Protein AF-A0A510HE72-F1 (afdb_monomer_lite)

Organism: NCBI:txid49319

Foldseek 3Di:
DQPPFPLVVQLVVLVVVLVVVVVVLVVCCVVPVVVRPPPDPVSVVVSVVVSVVSSVVSSVVSRVVVVVVVVVVVVVVVVVVVVVPPPDPPPPVPPPDPVPPPVVVVVVVD

Sequence (110 aa):
MFKDLDWRSAARRSAVVVAIYLGVFYLLSVAFPESFRLRSSQDVTALLINAVFFFLIFTLIYALLDRRRARMMAEARKKREEGSARPEPGPLKGKPNPNTSRRKAARRRR

Radius of gyration: 30.43 Å; chains: 1; bounding box: 39×65×74 Å

Structure (mmCIF, N/CA/C/O backbone):
data_AF-A0A510HE72-F1
#
_entry.id   AF-A0A510HE72-F1
#
loop_
_atom_site.group_PDB
_atom_site.id
_atom_site.type_symbol
_atom_site.label_atom_id
_atom_site.label_alt_id
_atom_site.label_comp_id
_atom_site.label_asym_id
_atom_site.label_entity_id
_atom_site.label_seq_id
_atom_site.pdbx_PDB_ins_code
_atom_site.Cartn_x
_atom_site.Cartn_y
_atom_site.Cartn_z
_atom_site.occupancy
_atom_site.B_iso_or_equiv
_atom_site.auth_seq_id
_atom_site.auth_comp_id
_atom_site.auth_asym_id
_atom_site.auth_atom_id
_atom_site.pdbx_PDB_model_num
ATOM 1 N N . MET A 1 1 ? 21.373 9.217 -8.741 1.00 57.38 1 MET A N 1
ATOM 2 C CA . MET A 1 1 ? 20.964 7.790 -8.740 1.00 57.38 1 MET A CA 1
ATOM 3 C C . MET A 1 1 ? 19.440 7.560 -8.767 1.00 57.38 1 MET A C 1
ATOM 5 O O . MET A 1 1 ? 19.047 6.442 -9.088 1.00 57.38 1 MET A O 1
ATOM 9 N N . PHE A 1 2 ? 18.597 8.579 -8.508 1.00 57.88 2 PHE A N 1
ATOM 10 C CA . PHE A 1 2 ? 17.125 8.471 -8.372 1.00 57.88 2 PHE A CA 1
ATOM 11 C C . PHE A 1 2 ? 16.298 9.147 -9.489 1.00 57.88 2 PHE A C 1
ATOM 13 O O . PHE A 1 2 ? 15.085 9.259 -9.355 1.00 57.88 2 PHE A O 1
ATOM 20 N N . LYS A 1 3 ? 16.936 9.618 -10.571 1.00 57.12 3 LYS A N 1
ATOM 21 C CA . LYS A 1 3 ? 16.277 10.425 -11.619 1.00 57.12 3 LYS A CA 1
ATOM 22 C C . LYS A 1 3 ? 15.263 9.652 -12.484 1.00 57.12 3 LYS A C 1
ATOM 24 O O . LYS A 1 3 ? 14.392 10.292 -13.051 1.00 57.12 3 LYS A O 1
ATOM 29 N N . ASP A 1 4 ? 15.314 8.316 -12.497 1.00 65.19 4 ASP A N 1
ATOM 30 C CA . ASP A 1 4 ? 14.426 7.465 -13.318 1.00 65.19 4 ASP A CA 1
ATOM 31 C C . ASP A 1 4 ? 13.422 6.650 -12.479 1.00 65.19 4 ASP A C 1
ATOM 33 O O . ASP A 1 4 ? 12.943 5.606 -12.919 1.00 65.19 4 ASP A O 1
ATOM 37 N N . LEU A 1 5 ? 13.183 7.036 -11.220 1.00 69.25 5 LEU A N 1
ATOM 38 C CA . LEU A 1 5 ? 12.254 6.308 -10.355 1.00 69.25 5 LEU A CA 1
ATOM 39 C C . LEU A 1 5 ? 10.829 6.837 -10.543 1.00 69.25 5 LEU A C 1
ATOM 41 O O . LEU A 1 5 ? 10.556 8.007 -10.287 1.00 69.25 5 LEU A O 1
ATOM 45 N N . ASP A 1 6 ? 9.914 5.952 -10.936 1.00 80.44 6 ASP A N 1
ATOM 46 C CA . ASP A 1 6 ? 8.489 6.251 -11.099 1.00 80.44 6 ASP A CA 1
ATOM 47 C C . ASP A 1 6 ? 7.774 6.336 -9.736 1.00 80.44 6 ASP A C 1
ATOM 49 O O . ASP A 1 6 ? 6.927 5.515 -9.368 1.00 80.44 6 ASP A O 1
ATOM 53 N N . TRP A 1 7 ? 8.121 7.364 -8.957 1.00 81.31 7 TRP A N 1
ATOM 54 C CA . TRP A 1 7 ? 7.585 7.605 -7.614 1.00 81.31 7 TRP A CA 1
ATOM 55 C C . TRP A 1 7 ? 6.057 7.664 -7.592 1.00 81.31 7 TRP A C 1
ATOM 57 O O . TRP A 1 7 ? 5.433 7.180 -6.652 1.00 81.31 7 TRP A O 1
ATOM 67 N N . ARG A 1 8 ? 5.436 8.200 -8.651 1.00 85.50 8 ARG A N 1
ATOM 68 C CA . ARG A 1 8 ? 3.975 8.316 -8.763 1.00 85.50 8 ARG A CA 1
ATOM 69 C C . ARG A 1 8 ? 3.284 6.954 -8.871 1.00 85.50 8 ARG A C 1
ATOM 71 O O . ARG A 1 8 ? 2.257 6.739 -8.230 1.00 85.50 8 ARG A O 1
ATOM 78 N N . SER A 1 9 ? 3.834 6.040 -9.674 1.00 85.50 9 SER A N 1
ATOM 79 C CA . SER A 1 9 ? 3.321 4.667 -9.807 1.00 85.50 9 SER A CA 1
ATOM 80 C C . SER A 1 9 ? 3.518 3.898 -8.502 1.00 85.50 9 SER A C 1
ATOM 82 O O . SER A 1 9 ? 2.579 3.280 -7.995 1.00 85.50 9 SER A O 1
ATOM 84 N N . ALA A 1 10 ? 4.714 4.005 -7.918 1.00 89.44 10 ALA A N 1
ATOM 85 C CA . ALA A 1 10 ? 5.050 3.354 -6.661 1.00 89.44 10 ALA A CA 1
ATOM 86 C C . ALA A 1 10 ? 4.140 3.813 -5.510 1.00 89.44 10 ALA A C 1
ATOM 88 O O . ALA A 1 10 ? 3.570 2.965 -4.830 1.00 89.44 10 ALA A O 1
ATOM 89 N N . ALA A 1 11 ? 3.930 5.127 -5.359 1.00 89.12 11 ALA A N 1
ATOM 90 C CA . ALA A 1 11 ? 3.047 5.711 -4.349 1.00 89.12 11 ALA A CA 1
ATOM 91 C C . ALA A 1 11 ? 1.582 5.279 -4.523 1.00 89.12 11 ALA A C 1
ATOM 93 O O . ALA A 1 11 ? 0.877 5.027 -3.551 1.00 89.12 11 ALA A O 1
ATOM 94 N N . ARG A 1 12 ? 1.103 5.150 -5.767 1.00 91.81 12 ARG A N 1
ATOM 95 C CA . ARG A 1 12 ? -0.258 4.659 -6.027 1.00 91.81 12 ARG A CA 1
ATOM 96 C C . ARG A 1 12 ? -0.413 3.199 -5.603 1.00 91.81 12 ARG A C 1
ATOM 98 O O . ARG A 1 12 ? -1.404 2.848 -4.974 1.00 91.81 12 ARG A O 1
ATOM 105 N N . ARG A 1 13 ? 0.554 2.345 -5.948 1.00 90.56 13 ARG A N 1
ATOM 106 C CA . ARG A 1 13 ? 0.519 0.918 -5.590 1.00 90.56 13 ARG A CA 1
ATOM 107 C C . ARG A 1 13 ? 0.659 0.713 -4.084 1.00 90.56 13 ARG A C 1
ATOM 109 O O . ARG A 1 13 ? -0.073 -0.095 -3.523 1.00 90.56 13 ARG A O 1
ATOM 116 N N . SER A 1 14 ? 1.548 1.454 -3.426 1.00 91.69 14 SER A N 1
ATOM 117 C CA . SER A 1 14 ? 1.690 1.400 -1.969 1.00 91.69 14 SER A CA 1
ATOM 118 C C . SER A 1 14 ? 0.433 1.900 -1.259 1.00 91.69 14 SER A C 1
ATOM 120 O O . SER A 1 14 ? 0.006 1.258 -0.306 1.00 91.69 14 SER A O 1
ATOM 122 N N . ALA A 1 15 ? -0.223 2.957 -1.754 1.00 93.12 15 ALA A N 1
ATOM 123 C CA . ALA A 1 15 ? -1.495 3.426 -1.204 1.00 93.12 15 ALA A CA 1
ATOM 124 C C . ALA A 1 15 ? -2.578 2.335 -1.232 1.00 93.12 15 ALA A C 1
ATOM 126 O O . ALA A 1 15 ? -3.280 2.154 -0.243 1.00 93.12 15 ALA A O 1
ATOM 127 N N . VAL A 1 16 ? -2.678 1.563 -2.322 1.00 94.94 16 VAL A N 1
ATOM 128 C CA . VAL A 1 16 ? -3.617 0.428 -2.407 1.00 94.94 16 VAL A CA 1
ATOM 129 C C . VAL A 1 16 ? -3.289 -0.639 -1.362 1.00 94.94 16 VAL A C 1
ATOM 131 O O . VAL A 1 16 ? -4.185 -1.110 -0.672 1.00 94.94 16 VAL A O 1
ATOM 134 N N . VAL A 1 17 ? -2.012 -0.994 -1.197 1.00 94.12 17 VAL A N 1
ATOM 135 C CA . VAL A 1 17 ? -1.586 -1.978 -0.185 1.00 94.12 17 VAL A CA 1
ATOM 136 C C . VAL A 1 17 ? -1.913 -1.495 1.228 1.00 94.12 17 VAL A C 1
ATOM 138 O O . VAL A 1 17 ? -2.428 -2.265 2.032 1.00 94.12 17 VAL A O 1
ATOM 141 N N . VAL A 1 18 ? -1.664 -0.220 1.525 1.00 94.94 18 VAL A N 1
ATOM 142 C CA . VAL A 1 18 ? -1.968 0.376 2.833 1.00 94.94 18 VAL A CA 1
ATOM 143 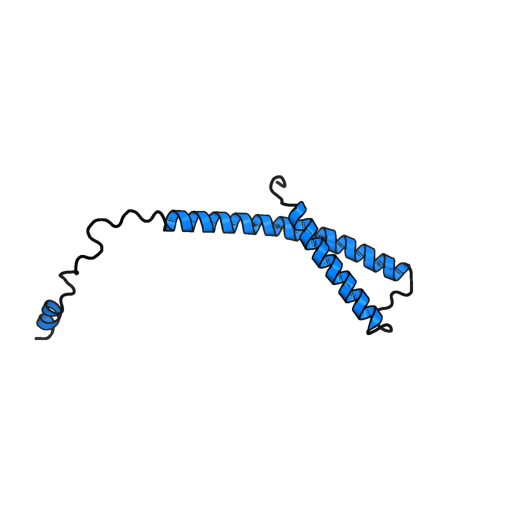C C . VAL A 1 18 ? -3.476 0.439 3.074 1.00 94.94 18 VAL A C 1
ATOM 145 O O . VAL A 1 18 ? -3.926 0.127 4.172 1.00 94.94 18 VAL A O 1
ATOM 148 N N . ALA A 1 19 ? -4.272 0.765 2.053 1.00 95.56 19 ALA A N 1
ATOM 149 C CA . ALA A 1 19 ? -5.728 0.731 2.147 1.00 95.56 19 ALA A CA 1
ATOM 150 C C . ALA A 1 19 ? -6.244 -0.689 2.433 1.00 95.56 19 ALA A C 1
ATOM 152 O O . ALA A 1 19 ? -7.103 -0.863 3.294 1.00 95.56 19 ALA A O 1
ATOM 153 N N . ILE A 1 20 ? -5.681 -1.708 1.773 1.00 96.06 20 ILE A N 1
ATOM 154 C CA . ILE A 1 20 ? -5.995 -3.116 2.056 1.00 96.06 20 ILE A CA 1
ATOM 155 C C . ILE A 1 20 ? -5.593 -3.477 3.489 1.00 96.06 20 ILE A C 1
ATOM 157 O O . ILE A 1 20 ? -6.388 -4.080 4.199 1.00 96.06 20 ILE A O 1
ATOM 161 N N . TYR A 1 21 ? -4.398 -3.086 3.937 1.00 94.25 21 TYR A N 1
ATOM 162 C CA . TYR A 1 21 ? -3.926 -3.325 5.303 1.00 94.25 21 TYR A CA 1
ATOM 163 C C . TYR A 1 21 ? -4.889 -2.748 6.349 1.00 94.25 21 TYR A C 1
ATOM 165 O O . TYR A 1 21 ? -5.320 -3.464 7.251 1.00 94.25 21 TYR A O 1
ATOM 173 N N . LEU A 1 22 ? -5.286 -1.483 6.187 1.00 94.88 22 LEU A N 1
ATOM 174 C CA . 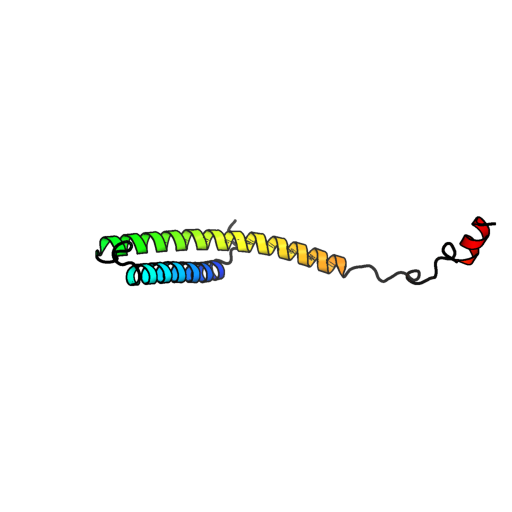LEU A 1 22 ? -6.252 -0.834 7.071 1.00 94.88 22 LEU A CA 1
ATOM 175 C C . LEU A 1 22 ? -7.628 -1.505 7.001 1.00 94.88 22 LEU A C 1
ATOM 177 O O . LEU A 1 22 ? -8.250 -1.719 8.036 1.00 94.88 22 LEU A O 1
ATOM 181 N N . GLY A 1 23 ? -8.088 -1.874 5.803 1.00 94.44 23 GLY A N 1
ATOM 182 C CA . GLY A 1 23 ? -9.369 -2.552 5.604 1.00 94.44 23 GLY A CA 1
ATOM 183 C C . GLY A 1 23 ? -9.421 -3.931 6.262 1.00 94.44 23 GLY A C 1
ATOM 184 O O . GLY A 1 23 ? -10.394 -4.250 6.939 1.00 94.44 23 GLY A O 1
ATOM 185 N N . VAL A 1 24 ? -8.359 -4.729 6.125 1.00 94.25 24 VAL A N 1
ATOM 186 C CA . VAL A 1 24 ? -8.235 -6.031 6.797 1.00 94.25 24 VAL A CA 1
ATOM 187 C C . VAL A 1 24 ? -8.192 -5.845 8.309 1.00 94.25 24 VAL A C 1
ATOM 189 O O . VAL A 1 24 ? -8.895 -6.554 9.021 1.00 94.25 24 VAL A O 1
ATOM 192 N N . PHE A 1 25 ? -7.421 -4.876 8.810 1.00 91.88 25 PHE A N 1
ATOM 193 C CA . PHE A 1 25 ? -7.350 -4.617 10.246 1.00 91.88 25 PHE A CA 1
ATOM 194 C C . PHE A 1 25 ? -8.703 -4.171 10.813 1.00 91.88 25 PHE A C 1
ATOM 196 O O . PHE A 1 25 ? -9.128 -4.656 11.858 1.00 91.88 25 PHE A O 1
ATOM 203 N N . TYR A 1 26 ? -9.414 -3.296 10.099 1.00 91.06 26 TYR A N 1
ATOM 204 C CA . TYR A 1 26 ? -10.770 -2.896 10.456 1.00 91.06 26 TYR A CA 1
ATOM 205 C C . TYR A 1 26 ? -11.723 -4.097 10.476 1.00 91.06 26 TYR A C 1
ATOM 207 O O . TYR A 1 26 ? -12.439 -4.293 11.454 1.00 91.06 26 TYR A O 1
ATOM 215 N N . LEU A 1 27 ? -11.684 -4.950 9.447 1.00 93.94 27 LEU A N 1
ATOM 216 C CA . LEU A 1 27 ? -12.507 -6.157 9.385 1.00 93.94 27 LEU A CA 1
ATOM 217 C C . LEU A 1 27 ? -12.213 -7.112 10.552 1.00 93.94 27 LEU A C 1
ATOM 219 O O . LEU A 1 27 ? -13.142 -7.640 11.156 1.00 93.94 27 LEU A O 1
ATOM 223 N N . LEU A 1 28 ? -10.939 -7.299 10.904 1.00 91.75 28 LEU A N 1
ATOM 224 C CA . LEU A 1 28 ? -10.533 -8.094 12.064 1.00 91.75 28 LEU A CA 1
ATOM 225 C C . LEU A 1 28 ? -10.999 -7.470 13.379 1.00 91.75 28 LEU A C 1
ATOM 227 O O . LEU A 1 28 ? -11.411 -8.198 14.274 1.00 91.75 28 LEU A O 1
ATOM 231 N N . SER A 1 29 ? -10.982 -6.142 13.486 1.00 89.06 29 SER A N 1
ATOM 232 C CA . SER A 1 29 ? -11.502 -5.436 14.657 1.00 89.06 29 SER A CA 1
ATOM 233 C C . SER A 1 29 ? -13.010 -5.627 14.828 1.00 89.06 29 SER A C 1
ATOM 235 O O . SER A 1 29 ? -13.485 -5.786 15.950 1.00 89.06 29 SER A O 1
ATOM 237 N N . VAL A 1 30 ? -13.758 -5.686 13.722 1.00 90.44 30 VAL A N 1
ATOM 238 C CA . VAL A 1 30 ? -15.201 -5.968 13.731 1.00 90.44 30 VAL A CA 1
ATOM 239 C C . VAL A 1 30 ? -15.490 -7.443 14.032 1.00 90.44 30 VAL A C 1
ATOM 241 O O . VAL A 1 30 ? -16.380 -7.739 14.823 1.00 90.44 30 VAL A O 1
ATOM 244 N N . ALA A 1 31 ? -14.750 -8.372 13.420 1.00 92.31 31 ALA A N 1
ATOM 245 C CA . ALA A 1 31 ? -14.985 -9.811 13.561 1.00 92.31 31 ALA A CA 1
ATOM 246 C C . ALA A 1 31 ? -14.478 -10.385 14.896 1.00 92.31 31 ALA A C 1
ATOM 248 O O . ALA A 1 31 ? -15.101 -11.281 15.462 1.00 92.31 31 ALA A O 1
ATOM 249 N N . PHE A 1 32 ? -13.358 -9.869 15.405 1.00 90.69 32 PHE A N 1
ATOM 250 C CA . PHE A 1 32 ? -12.679 -10.348 16.612 1.00 90.69 32 PHE A CA 1
ATOM 251 C C . PHE A 1 32 ? -12.326 -9.178 17.542 1.00 90.69 32 PHE A C 1
ATOM 253 O O . PHE A 1 32 ? -11.145 -8.888 17.775 1.00 90.69 32 PHE A O 1
ATOM 260 N N . PRO A 1 33 ? -13.338 -8.507 18.118 1.00 83.81 33 PRO A N 1
ATOM 261 C CA . PRO A 1 33 ? -13.139 -7.298 18.913 1.00 83.81 33 PRO A CA 1
ATOM 262 C C . PRO A 1 33 ? -12.338 -7.539 20.197 1.00 83.81 33 PRO A C 1
ATOM 264 O O . PRO A 1 33 ? -11.746 -6.606 20.727 1.00 83.81 33 PRO A O 1
ATOM 267 N N . GLU A 1 34 ? -12.285 -8.772 20.705 1.00 82.81 34 GLU A N 1
ATOM 268 C CA . GLU A 1 34 ? -11.489 -9.115 21.889 1.00 82.81 34 GLU A CA 1
ATOM 269 C C . GLU A 1 34 ? -9.980 -9.102 21.607 1.00 82.81 34 GLU A C 1
ATOM 271 O O . GLU A 1 34 ? -9.200 -8.694 22.465 1.00 82.81 34 GLU A O 1
ATOM 276 N N . SER A 1 35 ? -9.575 -9.492 20.395 1.00 81.56 35 SER A N 1
ATOM 277 C CA . SER A 1 35 ? -8.167 -9.584 19.986 1.00 81.56 35 SER A CA 1
ATOM 278 C C . SER A 1 35 ? -7.670 -8.327 19.268 1.00 81.56 35 SER A C 1
ATOM 280 O O . SER A 1 35 ? -6.506 -7.965 19.411 1.00 81.56 35 SER A O 1
ATOM 282 N N . PHE A 1 36 ? -8.538 -7.642 18.517 1.00 78.12 36 PHE A N 1
ATOM 283 C CA . PHE A 1 36 ? -8.192 -6.466 17.714 1.00 78.12 36 PHE A CA 1
ATOM 284 C C . PHE A 1 36 ? -9.021 -5.261 18.156 1.00 78.12 36 PHE A C 1
ATOM 286 O O . PHE A 1 36 ? -10.018 -4.882 17.539 1.00 78.12 36 PHE A O 1
ATOM 293 N N . ARG A 1 37 ? -8.614 -4.652 19.271 1.00 77.62 37 ARG A N 1
ATOM 294 C CA . ARG A 1 37 ? -9.307 -3.501 19.857 1.00 77.62 37 ARG A CA 1
ATOM 295 C C . ARG A 1 37 ? -8.817 -2.200 19.220 1.00 77.62 37 ARG A C 1
ATOM 297 O O . ARG A 1 37 ? -7.646 -1.864 19.310 1.00 77.62 37 ARG A O 1
ATOM 304 N N . LEU A 1 38 ? -9.742 -1.445 18.629 1.00 79.50 38 LEU A N 1
ATOM 305 C CA . LEU A 1 38 ? -9.562 -0.045 18.214 1.00 79.50 38 LEU A CA 1
ATOM 306 C C . LEU A 1 38 ? -10.292 0.900 19.185 1.00 79.50 38 LEU A C 1
ATOM 308 O O . LEU A 1 38 ? -10.945 1.853 18.771 1.00 79.50 38 LEU A O 1
ATOM 312 N N . ARG A 1 39 ? -10.271 0.586 20.488 1.00 76.94 39 ARG A N 1
ATOM 313 C CA . ARG A 1 39 ? -11.047 1.331 21.497 1.00 76.94 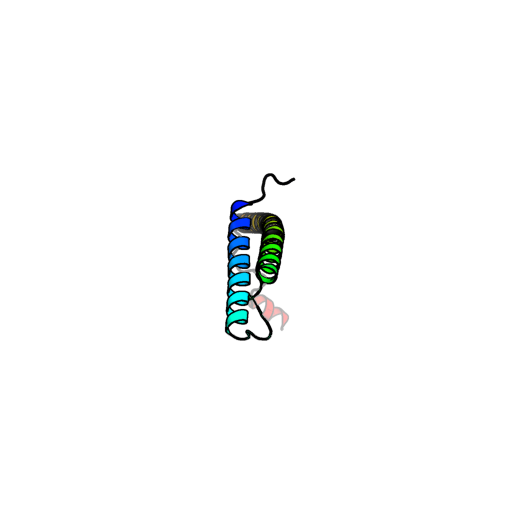39 ARG A CA 1
ATOM 314 C C . ARG A 1 39 ? -10.329 2.582 21.989 1.00 76.94 39 ARG A C 1
ATOM 316 O O . ARG A 1 39 ? -11.001 3.541 22.354 1.00 76.94 39 ARG A O 1
ATOM 323 N N . SER A 1 40 ? -8.997 2.571 22.027 1.00 85.88 40 SER A N 1
ATOM 324 C CA . SER A 1 40 ? -8.210 3.715 22.481 1.00 85.88 40 SER A CA 1
ATOM 325 C C . SER A 1 40 ? -7.695 4.539 21.306 1.00 85.88 40 SER A C 1
ATOM 327 O O . SER A 1 40 ? -7.254 3.997 20.290 1.00 85.88 40 SER A O 1
ATOM 329 N N . SER A 1 41 ? -7.646 5.861 21.484 1.00 86.19 41 SER A N 1
ATOM 330 C CA . SER A 1 41 ? -6.943 6.768 20.570 1.00 86.19 41 SER A CA 1
ATOM 331 C C . SER A 1 41 ? -5.480 6.360 20.376 1.00 86.19 41 SER A C 1
ATOM 333 O O . SER A 1 41 ? -4.917 6.585 19.306 1.00 86.19 41 SER A O 1
ATOM 335 N N . GLN A 1 42 ? -4.864 5.719 21.375 1.00 90.12 42 GLN A N 1
ATOM 336 C CA . GLN A 1 42 ? -3.495 5.217 21.286 1.00 90.12 42 GLN A CA 1
ATOM 337 C C . GLN A 1 42 ? -3.366 4.042 20.305 1.00 90.12 42 GLN A C 1
ATOM 339 O O . GLN A 1 42 ? -2.419 4.022 19.521 1.00 90.12 42 GLN A O 1
ATOM 344 N N . ASP A 1 43 ? -4.335 3.122 20.282 1.00 88.06 43 ASP A N 1
ATOM 345 C CA . ASP A 1 43 ? -4.343 1.968 19.370 1.00 88.06 43 ASP A CA 1
ATOM 346 C C . ASP A 1 43 ? -4.493 2.432 17.918 1.00 88.06 43 ASP A C 1
ATOM 348 O O . ASP A 1 43 ? -3.754 2.008 17.026 1.00 88.06 43 ASP A O 1
ATOM 352 N N . VAL A 1 44 ? -5.408 3.381 17.690 1.00 88.81 44 VAL A N 1
ATOM 353 C CA . VAL A 1 44 ? -5.610 4.013 16.380 1.00 88.81 44 VAL A CA 1
ATOM 354 C C . VAL A 1 44 ? -4.344 4.750 15.944 1.00 88.81 44 VAL A C 1
ATOM 356 O O . VAL A 1 44 ? -3.907 4.617 14.802 1.00 88.81 44 VAL A O 1
ATOM 359 N N . THR A 1 45 ? -3.713 5.492 16.857 1.00 91.38 45 THR A N 1
ATOM 360 C CA . THR A 1 45 ? -2.473 6.223 16.564 1.00 91.38 45 THR A CA 1
ATOM 361 C C . THR A 1 45 ? -1.339 5.264 16.205 1.00 91.38 45 THR A C 1
ATOM 363 O O . THR A 1 45 ? -0.657 5.473 15.203 1.00 91.38 45 THR A O 1
ATOM 366 N N . ALA A 1 46 ? -1.167 4.176 16.957 1.00 91.19 46 ALA A N 1
ATOM 367 C CA . ALA A 1 46 ? -0.174 3.148 16.660 1.00 91.19 46 ALA A CA 1
ATOM 368 C C . ALA A 1 46 ? -0.431 2.481 15.297 1.00 91.19 46 ALA A C 1
ATOM 370 O O . ALA A 1 46 ? 0.511 2.269 14.528 1.00 91.19 46 ALA A O 1
ATOM 371 N N . LEU A 1 47 ? -1.692 2.197 14.952 1.00 92.88 47 LEU A N 1
ATOM 372 C CA . LEU A 1 47 ? -2.063 1.669 13.638 1.00 92.88 47 LEU A CA 1
ATOM 373 C C . LEU A 1 47 ? -1.699 2.644 12.511 1.00 92.88 47 LEU A C 1
ATOM 375 O O . LEU A 1 47 ? -1.117 2.226 11.510 1.00 92.88 47 LEU A O 1
ATOM 379 N N . LEU A 1 48 ? -2.006 3.933 12.672 1.00 93.25 48 LEU A N 1
ATOM 380 C CA . LEU A 1 48 ? -1.699 4.965 11.679 1.00 93.25 48 LEU A CA 1
ATOM 381 C C . LEU A 1 48 ? -0.193 5.167 11.505 1.00 93.25 48 LEU A C 1
ATOM 383 O O . LEU A 1 48 ? 0.280 5.257 10.374 1.00 93.25 48 LEU A O 1
ATOM 387 N N . ILE A 1 49 ? 0.573 5.170 12.599 1.00 94.62 49 ILE A N 1
ATOM 388 C CA . ILE A 1 49 ? 2.040 5.225 12.550 1.00 94.62 49 ILE A CA 1
ATOM 389 C C . ILE A 1 49 ? 2.576 4.040 11.738 1.00 94.62 49 ILE A C 1
ATOM 391 O O . ILE A 1 49 ? 3.357 4.229 10.804 1.00 94.62 49 ILE A O 1
ATOM 395 N N . ASN A 1 50 ? 2.104 2.825 12.029 1.00 94.31 50 ASN A N 1
ATOM 396 C CA . ASN A 1 50 ? 2.475 1.638 11.258 1.00 94.31 50 ASN A CA 1
ATOM 397 C C . ASN A 1 50 ? 2.075 1.756 9.782 1.00 94.31 50 ASN A C 1
ATOM 399 O O . ASN A 1 50 ? 2.868 1.422 8.904 1.00 94.31 50 ASN A O 1
ATOM 403 N N . ALA A 1 51 ? 0.883 2.274 9.485 1.00 93.81 51 ALA A N 1
ATOM 404 C CA . ALA A 1 51 ? 0.423 2.482 8.116 1.00 93.81 51 ALA A CA 1
ATOM 405 C C . ALA A 1 51 ? 1.327 3.457 7.343 1.00 93.81 51 ALA A C 1
ATOM 407 O O . ALA A 1 51 ? 1.643 3.202 6.180 1.00 93.81 51 ALA A O 1
ATOM 408 N N . VAL A 1 52 ? 1.803 4.529 7.987 1.00 95.81 52 VAL A N 1
ATOM 409 C CA . VAL A 1 52 ? 2.767 5.470 7.394 1.00 95.81 52 VAL A CA 1
ATOM 410 C C . VAL A 1 52 ? 4.108 4.784 7.134 1.00 95.81 52 VAL A C 1
ATOM 412 O O . VAL A 1 52 ? 4.655 4.915 6.038 1.00 95.81 52 VAL A O 1
ATOM 415 N N . PHE A 1 53 ? 4.626 4.003 8.085 1.00 95.50 53 PHE A N 1
ATOM 416 C CA . PHE A 1 53 ? 5.860 3.241 7.872 1.00 95.50 53 PHE A CA 1
ATOM 417 C C . PHE A 1 53 ? 5.732 2.254 6.712 1.00 95.50 53 PHE A C 1
ATOM 419 O O . PHE A 1 53 ? 6.583 2.243 5.820 1.00 95.50 53 PHE A O 1
ATOM 426 N N . PHE A 1 54 ? 4.646 1.479 6.668 1.00 93.12 54 PHE A N 1
ATOM 427 C CA . PHE A 1 54 ? 4.371 0.584 5.549 1.00 93.12 54 PHE A CA 1
ATOM 428 C C . PHE A 1 54 ? 4.276 1.349 4.234 1.00 93.12 54 PHE A C 1
ATOM 430 O O . PHE A 1 54 ? 4.893 0.935 3.254 1.00 93.12 54 PHE A O 1
ATOM 437 N N . PHE A 1 55 ? 3.579 2.486 4.202 1.00 94.38 55 PHE A N 1
ATOM 438 C CA . PHE A 1 55 ? 3.489 3.317 3.007 1.00 94.38 55 PHE A CA 1
ATOM 439 C C . PHE A 1 55 ? 4.874 3.714 2.487 1.00 94.38 55 PHE A C 1
ATOM 441 O O . PHE A 1 55 ? 5.162 3.523 1.304 1.00 94.38 55 PHE A O 1
ATOM 448 N N . LEU A 1 56 ? 5.751 4.220 3.357 1.00 93.19 56 LEU A N 1
ATOM 449 C CA . LEU A 1 56 ? 7.099 4.645 2.978 1.00 93.19 56 LEU A CA 1
ATOM 450 C C . LEU A 1 56 ? 7.950 3.467 2.490 1.00 93.19 56 LEU A C 1
ATOM 452 O O . LEU A 1 56 ? 8.553 3.546 1.416 1.00 93.19 56 LEU A O 1
ATOM 456 N N . ILE A 1 57 ? 7.944 2.357 3.232 1.00 93.38 57 ILE A N 1
ATOM 457 C CA . ILE A 1 57 ? 8.701 1.146 2.895 1.00 93.38 57 ILE A CA 1
ATOM 458 C C . ILE A 1 57 ? 8.231 0.577 1.554 1.00 93.38 57 ILE A C 1
ATOM 460 O O . ILE A 1 57 ? 9.043 0.370 0.651 1.00 93.38 57 ILE A O 1
ATOM 464 N N . PHE A 1 58 ? 6.925 0.370 1.374 1.00 91.38 58 PHE A N 1
ATOM 465 C CA . PHE A 1 58 ? 6.385 -0.169 0.127 1.00 91.38 58 PHE A CA 1
ATOM 466 C C . PHE A 1 58 ? 6.603 0.774 -1.049 1.00 91.38 58 PHE A C 1
ATOM 468 O O . PHE A 1 58 ? 6.915 0.301 -2.139 1.00 91.38 58 PHE A O 1
ATOM 475 N N . THR A 1 59 ? 6.491 2.090 -0.855 1.00 92.25 59 THR A N 1
ATOM 476 C CA . THR A 1 59 ? 6.781 3.061 -1.918 1.00 92.25 59 THR A CA 1
ATOM 477 C C . THR A 1 59 ? 8.232 2.936 -2.375 1.00 92.25 59 THR A C 1
ATOM 479 O O . THR A 1 59 ? 8.489 2.833 -3.574 1.00 92.25 59 THR A O 1
ATOM 482 N N . LEU A 1 60 ? 9.182 2.862 -1.438 1.00 90.94 60 LEU A N 1
ATOM 483 C CA . LEU A 1 60 ? 10.597 2.687 -1.760 1.00 90.94 60 LEU A CA 1
ATOM 484 C C . LEU A 1 60 ? 10.857 1.349 -2.469 1.00 90.94 60 LEU A C 1
ATOM 486 O O . LEU A 1 60 ? 11.529 1.317 -3.502 1.00 90.94 60 LEU A O 1
ATOM 490 N N . ILE A 1 61 ? 10.290 0.253 -1.956 1.00 90.06 61 ILE A N 1
ATOM 491 C CA . ILE A 1 61 ? 10.420 -1.085 -2.547 1.00 90.06 61 ILE A CA 1
ATOM 492 C C . ILE A 1 61 ? 9.859 -1.102 -3.969 1.00 90.06 61 ILE A C 1
ATOM 494 O O . ILE A 1 61 ? 10.551 -1.544 -4.885 1.00 90.06 61 ILE A O 1
ATOM 498 N N . TYR A 1 62 ? 8.641 -0.602 -4.187 1.00 88.19 62 TYR A N 1
ATOM 499 C CA . TYR A 1 62 ? 8.032 -0.579 -5.517 1.00 88.19 62 TYR A CA 1
ATOM 500 C C . TYR A 1 62 ? 8.825 0.278 -6.493 1.00 88.19 62 TYR A C 1
ATOM 502 O O . TYR A 1 62 ? 9.034 -0.144 -7.628 1.00 88.19 62 TYR A O 1
ATOM 510 N N . ALA A 1 63 ? 9.325 1.431 -6.054 1.00 87.38 63 ALA A N 1
ATOM 511 C CA . ALA A 1 63 ? 10.125 2.301 -6.901 1.00 87.38 63 ALA A CA 1
ATOM 512 C C . ALA A 1 63 ? 11.454 1.627 -7.316 1.00 87.38 63 ALA A C 1
ATOM 514 O O . ALA A 1 63 ? 11.870 1.703 -8.475 1.00 87.38 63 ALA A O 1
ATOM 515 N N . LEU A 1 64 ? 12.098 0.885 -6.406 1.00 85.06 64 LEU A N 1
ATOM 516 C CA . LEU A 1 64 ? 13.300 0.097 -6.710 1.00 85.06 64 LEU A CA 1
ATOM 517 C C . LEU A 1 64 ? 13.008 -1.125 -7.597 1.00 85.06 64 LEU A C 1
ATOM 519 O O . LEU A 1 64 ? 13.785 -1.430 -8.509 1.00 85.06 64 LEU A O 1
ATOM 523 N N . LEU A 1 65 ? 11.899 -1.827 -7.351 1.00 85.38 65 LEU A N 1
ATOM 524 C CA . LEU A 1 65 ? 11.473 -2.987 -8.135 1.00 85.38 65 LEU A CA 1
ATOM 525 C C . LEU A 1 65 ? 11.099 -2.601 -9.564 1.00 85.38 65 LEU A C 1
ATOM 527 O O . LEU A 1 65 ? 11.518 -3.291 -10.495 1.00 85.38 65 LEU A O 1
ATOM 531 N N . ASP A 1 66 ? 10.369 -1.500 -9.751 1.00 81.56 66 ASP A N 1
ATOM 532 C CA . ASP A 1 66 ? 10.003 -1.001 -11.078 1.00 81.56 66 ASP A CA 1
ATOM 533 C C . ASP A 1 66 ? 11.260 -0.676 -11.892 1.00 81.56 66 ASP A C 1
ATOM 535 O O . ASP A 1 66 ? 11.350 -1.063 -13.057 1.00 81.56 66 ASP A O 1
ATOM 539 N N . ARG A 1 67 ? 12.308 -0.122 -11.266 1.00 78.19 67 ARG A N 1
ATOM 540 C CA . ARG A 1 67 ? 13.599 0.095 -11.936 1.00 78.19 67 ARG A CA 1
ATOM 541 C C . ARG A 1 67 ? 14.268 -1.206 -12.387 1.00 78.19 67 ARG A C 1
ATOM 543 O O . ARG A 1 67 ? 14.793 -1.272 -13.499 1.00 78.19 67 ARG A O 1
ATOM 550 N N . ARG A 1 68 ? 14.278 -2.245 -11.542 1.00 78.06 68 ARG A N 1
ATOM 551 C CA . ARG A 1 68 ? 14.851 -3.556 -11.909 1.00 78.06 68 ARG A CA 1
ATOM 552 C C . ARG A 1 68 ? 14.052 -4.224 -13.027 1.00 78.06 68 ARG A C 1
ATOM 554 O O . ARG A 1 68 ? 14.643 -4.735 -13.976 1.00 78.06 68 ARG A O 1
ATOM 561 N N . ARG A 1 69 ? 12.720 -4.183 -12.945 1.00 76.56 69 ARG A N 1
ATOM 562 C CA . ARG A 1 69 ? 11.826 -4.731 -13.974 1.00 76.56 69 ARG A CA 1
ATOM 563 C C . ARG A 1 69 ? 11.968 -3.988 -15.298 1.00 76.56 69 ARG A C 1
ATOM 565 O O . ARG A 1 69 ? 12.043 -4.640 -16.333 1.00 76.56 69 ARG A O 1
ATOM 572 N N . ALA A 1 70 ? 12.076 -2.660 -15.276 1.00 80.19 70 ALA A N 1
ATOM 573 C CA . ALA A 1 70 ? 12.284 -1.857 -16.477 1.00 80.19 70 ALA A CA 1
ATOM 574 C C . ALA A 1 70 ? 13.571 -2.254 -17.218 1.00 80.19 70 ALA A C 1
ATOM 576 O O . ALA A 1 70 ? 13.544 -2.422 -18.435 1.00 80.19 70 ALA A O 1
ATOM 577 N N . ARG A 1 71 ? 14.674 -2.499 -16.492 1.00 77.62 71 ARG A N 1
ATOM 578 C CA . ARG A 1 71 ? 15.937 -2.984 -17.082 1.00 77.62 71 ARG A CA 1
ATOM 579 C C . ARG A 1 71 ? 15.792 -4.371 -17.710 1.00 77.62 71 ARG A C 1
ATOM 581 O O . ARG A 1 71 ? 16.144 -4.547 -18.870 1.00 77.62 71 ARG A O 1
ATOM 588 N N . MET A 1 72 ? 15.185 -5.316 -16.991 1.00 77.19 72 MET A N 1
ATOM 589 C CA . MET A 1 72 ? 14.926 -6.671 -17.499 1.00 77.19 72 MET A CA 1
ATOM 590 C C . MET A 1 72 ? 14.040 -6.665 -18.753 1.00 77.19 72 MET A C 1
ATOM 592 O O . MET A 1 72 ? 14.311 -7.380 -19.713 1.00 77.19 72 MET A O 1
ATOM 596 N N . MET A 1 73 ? 12.987 -5.843 -18.773 1.00 76.69 73 MET A N 1
ATOM 597 C CA . MET A 1 73 ? 12.090 -5.737 -19.928 1.00 76.69 73 MET A CA 1
ATOM 598 C C . MET A 1 73 ? 12.761 -5.038 -21.112 1.00 76.69 73 MET A C 1
ATOM 600 O O . MET A 1 73 ? 12.500 -5.416 -22.250 1.00 76.69 73 MET A O 1
ATOM 604 N N . ALA A 1 74 ? 13.639 -4.062 -20.869 1.00 80.44 74 ALA A N 1
ATOM 605 C CA . ALA A 1 74 ? 14.443 -3.446 -21.920 1.00 80.44 74 ALA A CA 1
ATOM 606 C C . ALA A 1 74 ? 15.413 -4.459 -22.552 1.00 80.44 74 ALA A C 1
ATOM 608 O O . ALA A 1 74 ? 15.503 -4.535 -23.773 1.00 80.44 74 ALA A O 1
ATOM 609 N N . GLU A 1 75 ? 16.075 -5.294 -21.749 1.00 80.38 75 GLU A N 1
ATOM 610 C CA . GLU A 1 75 ? 16.928 -6.384 -22.242 1.00 80.38 75 GLU A CA 1
ATOM 611 C C . GLU A 1 75 ? 16.125 -7.460 -22.986 1.00 80.38 75 GLU A C 1
ATOM 613 O O . GLU A 1 75 ? 16.545 -7.934 -24.039 1.00 80.38 75 GLU A O 1
ATOM 618 N N . ALA A 1 76 ? 14.940 -7.822 -22.489 1.00 77.56 76 ALA A N 1
ATOM 619 C CA . ALA A 1 76 ? 14.057 -8.776 -23.155 1.00 77.56 76 ALA A CA 1
ATOM 620 C C . ALA A 1 76 ? 13.501 -8.232 -24.482 1.00 77.56 76 ALA A C 1
ATOM 622 O O . ALA A 1 76 ? 13.367 -8.993 -25.440 1.00 77.56 76 ALA A O 1
ATOM 623 N N . ARG A 1 77 ? 13.194 -6.929 -24.561 1.00 78.44 77 ARG A N 1
ATOM 624 C CA . ARG A 1 77 ? 12.801 -6.258 -25.809 1.00 78.44 77 ARG A CA 1
ATOM 625 C C . ARG A 1 77 ? 13.953 -6.226 -26.803 1.00 78.44 77 ARG A C 1
ATOM 627 O O . ARG A 1 77 ? 13.745 -6.674 -27.921 1.00 78.44 77 ARG A O 1
ATOM 634 N N . LYS A 1 78 ? 15.163 -5.846 -26.377 1.00 78.94 78 LYS A N 1
ATOM 635 C CA . LYS A 1 78 ? 16.364 -5.911 -27.226 1.00 78.94 78 LYS A CA 1
ATOM 636 C C . LYS A 1 78 ? 16.610 -7.319 -27.762 1.00 78.94 78 LYS A C 1
ATOM 638 O O . LYS A 1 78 ? 16.763 -7.483 -28.960 1.00 78.94 78 LYS A O 1
ATOM 643 N N . LYS A 1 79 ? 16.515 -8.356 -26.922 1.00 74.94 79 LYS A N 1
ATOM 644 C CA . LYS A 1 79 ? 16.632 -9.758 -27.370 1.00 74.94 79 LYS A CA 1
ATOM 645 C C . LYS A 1 79 ? 15.517 -10.192 -28.327 1.00 74.94 79 LYS A C 1
ATOM 647 O O . LYS A 1 79 ? 15.749 -11.040 -29.182 1.00 74.94 79 LYS A O 1
ATOM 652 N N . ARG A 1 80 ? 14.297 -9.660 -28.188 1.00 72.75 80 ARG A N 1
ATOM 653 C CA . ARG A 1 80 ? 13.197 -9.918 -29.135 1.00 72.75 80 ARG A CA 1
ATOM 654 C C . ARG A 1 80 ? 13.408 -9.192 -30.459 1.00 72.75 80 ARG A C 1
ATOM 656 O O . ARG A 1 80 ? 13.161 -9.796 -31.493 1.00 72.75 80 ARG A O 1
ATOM 663 N N . GLU A 1 81 ? 13.886 -7.955 -30.425 1.00 66.88 81 GLU A N 1
ATOM 664 C CA . GLU A 1 81 ? 14.230 -7.172 -31.613 1.00 66.88 81 GLU A CA 1
ATOM 665 C C . GLU A 1 81 ? 15.422 -7.799 -32.350 1.00 66.88 81 GLU A C 1
ATOM 667 O O . GLU A 1 81 ? 15.317 -8.060 -33.542 1.00 66.88 81 GLU A O 1
ATOM 672 N N . GLU A 1 82 ? 16.483 -8.199 -31.645 1.00 59.84 82 GLU A N 1
ATOM 673 C CA . GLU A 1 82 ? 17.615 -8.971 -32.187 1.00 59.84 82 GLU A CA 1
ATOM 674 C C . GLU A 1 82 ? 17.189 -10.366 -32.684 1.00 59.84 82 GLU A C 1
ATOM 676 O O . GLU A 1 82 ? 17.682 -10.854 -33.697 1.00 59.84 82 GLU A O 1
ATOM 681 N N . GLY A 1 83 ? 16.220 -11.007 -32.021 1.00 55.75 83 GLY A N 1
ATOM 682 C CA . GLY A 1 83 ? 15.617 -12.268 -32.467 1.00 55.75 83 GLY A CA 1
ATOM 683 C C . GLY A 1 83 ? 14.693 -12.124 -33.684 1.00 55.75 83 GLY A C 1
ATOM 684 O O . GLY A 1 83 ? 14.533 -13.086 -34.441 1.00 55.75 83 GLY A O 1
ATOM 685 N N . SER A 1 84 ? 14.101 -10.942 -33.886 1.00 49.66 84 SER A N 1
ATOM 686 C CA . SER A 1 84 ? 13.369 -10.563 -35.102 1.00 49.66 84 SER A CA 1
ATOM 687 C C . SER A 1 84 ? 14.287 -10.049 -36.210 1.00 49.66 84 SER A C 1
ATOM 689 O O . SER A 1 84 ? 13.960 -10.208 -37.379 1.00 49.66 84 SER A O 1
ATOM 691 N N . ALA A 1 85 ? 15.480 -9.562 -35.864 1.00 46.56 85 ALA A N 1
ATOM 692 C CA . ALA A 1 85 ? 16.594 -9.305 -36.769 1.00 46.56 85 ALA A CA 1
ATOM 693 C C . ALA A 1 85 ? 17.365 -10.603 -37.071 1.00 46.56 85 ALA A C 1
ATOM 695 O O . ALA A 1 85 ? 18.595 -10.634 -37.124 1.00 46.56 85 ALA A O 1
ATOM 696 N N . ARG A 1 86 ? 16.641 -11.711 -37.286 1.00 47.00 86 ARG A N 1
ATOM 697 C CA . ARG A 1 86 ? 17.224 -12.840 -38.012 1.00 47.00 86 ARG A CA 1
ATOM 698 C C . ARG A 1 86 ? 17.528 -12.338 -39.425 1.00 47.00 86 ARG A C 1
ATOM 700 O O . ARG A 1 86 ? 16.633 -11.749 -40.031 1.00 47.00 86 ARG A O 1
ATOM 707 N N . PRO A 1 87 ? 18.746 -12.563 -39.950 1.00 47.28 87 PRO A N 1
ATOM 708 C CA . PRO A 1 87 ? 19.062 -12.200 -41.323 1.00 47.28 87 PRO A CA 1
ATOM 709 C C . PRO A 1 87 ? 18.026 -12.860 -42.229 1.00 47.28 87 PRO A C 1
ATOM 711 O O . PR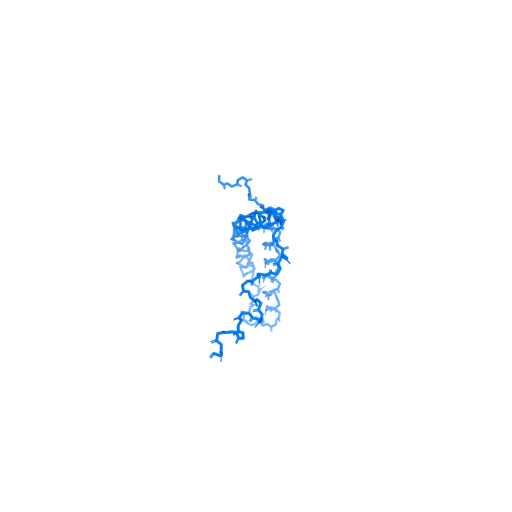O A 1 87 ? 17.587 -13.981 -41.928 1.00 47.28 87 PRO A O 1
ATOM 714 N N . GLU A 1 88 ? 17.618 -12.164 -43.295 1.00 52.06 88 GLU A N 1
ATOM 715 C CA . GLU A 1 88 ? 16.776 -12.750 -44.336 1.00 52.06 88 GLU A CA 1
ATOM 716 C C . GLU A 1 88 ? 17.229 -14.190 -44.596 1.00 52.06 88 GLU A C 1
ATOM 718 O O . GLU A 1 88 ? 18.440 -14.448 -44.656 1.00 52.06 88 GLU A O 1
ATOM 723 N N . PRO A 1 89 ? 16.301 -15.160 -44.666 1.00 48.19 89 PRO A N 1
ATOM 724 C CA . PRO A 1 89 ? 16.682 -16.539 -44.881 1.00 48.19 89 PRO A CA 1
ATOM 725 C C . PRO A 1 89 ? 17.443 -16.602 -46.203 1.00 48.19 89 PRO A C 1
ATOM 727 O O . PRO A 1 89 ? 16.851 -16.517 -47.274 1.00 48.19 89 PRO A O 1
ATOM 730 N N . GLY A 1 90 ? 18.767 -16.751 -46.118 1.00 59.44 90 GLY A N 1
ATOM 731 C CA . GLY A 1 90 ? 19.593 -16.975 -47.291 1.00 59.44 90 GLY A CA 1
ATOM 732 C C . GLY A 1 90 ? 19.019 -18.143 -48.110 1.00 59.44 90 GLY A C 1
ATOM 733 O O . GLY A 1 90 ? 18.376 -19.031 -47.532 1.00 59.44 90 GLY A O 1
ATOM 734 N N . PRO A 1 91 ? 19.256 -18.178 -49.435 1.00 60.69 91 PRO A N 1
ATOM 735 C CA . PRO A 1 91 ? 18.530 -18.981 -50.440 1.00 60.69 91 PRO A CA 1
ATOM 736 C C . PRO A 1 91 ? 18.651 -20.521 -50.313 1.00 60.69 91 PRO A C 1
ATOM 738 O O . PRO A 1 91 ? 18.414 -21.274 -51.261 1.00 60.69 91 PRO A O 1
ATOM 741 N N . LEU A 1 92 ? 19.048 -21.024 -49.145 1.00 58.09 92 LEU A N 1
ATOM 742 C CA . LEU A 1 92 ? 19.310 -22.424 -48.832 1.00 58.09 92 LEU A CA 1
ATOM 743 C C . LEU A 1 92 ? 18.347 -23.008 -47.786 1.00 58.09 92 LEU A C 1
ATOM 745 O O . LEU A 1 92 ? 18.358 -24.221 -47.571 1.00 58.09 92 LEU A O 1
ATOM 749 N N . LYS A 1 93 ? 17.480 -22.204 -47.156 1.00 52.88 93 LYS A N 1
ATOM 750 C CA . LYS A 1 93 ? 16.490 -22.719 -46.199 1.00 52.88 93 LYS A CA 1
ATOM 751 C C . LYS A 1 93 ? 15.283 -23.297 -46.948 1.00 52.88 93 LYS A C 1
ATOM 753 O O . LYS A 1 93 ? 14.418 -22.559 -47.398 1.00 52.88 93 LYS A O 1
ATOM 758 N N . GLY A 1 94 ? 15.253 -24.623 -47.097 1.00 58.34 94 GLY A N 1
ATOM 759 C CA . GLY A 1 94 ? 14.177 -25.359 -47.782 1.00 58.34 94 GLY A CA 1
ATOM 760 C C . GLY A 1 94 ? 14.653 -26.321 -48.874 1.00 58.34 94 GLY A C 1
ATOM 761 O O . GLY A 1 94 ? 13.856 -27.114 -49.369 1.00 58.34 94 GLY A O 1
ATOM 762 N N . LYS A 1 95 ? 15.947 -26.315 -49.230 1.00 62.12 95 LYS A N 1
ATOM 763 C CA . LYS A 1 95 ? 16.486 -27.321 -50.152 1.00 62.12 95 LYS A CA 1
ATOM 764 C C . LYS A 1 95 ? 16.545 -28.682 -49.440 1.00 62.12 95 LYS A C 1
ATOM 766 O O . LYS A 1 95 ? 17.152 -28.767 -48.369 1.00 62.12 95 LYS A O 1
ATOM 771 N N . PRO A 1 96 ? 15.934 -29.744 -49.998 1.00 61.38 96 PRO A N 1
ATOM 772 C CA . PRO A 1 96 ? 16.044 -31.089 -49.449 1.00 61.38 96 PRO A CA 1
ATOM 773 C C . PRO A 1 96 ? 17.520 -31.461 -49.317 1.00 61.38 96 PRO A C 1
ATOM 775 O O . PRO A 1 96 ? 18.257 -31.404 -50.300 1.00 61.38 96 PRO A O 1
ATOM 778 N N . ASN A 1 97 ? 17.964 -31.816 -48.109 1.00 61.53 97 ASN A N 1
ATOM 779 C CA . ASN A 1 97 ? 19.345 -32.225 -47.884 1.00 61.53 97 ASN A CA 1
ATOM 780 C C . ASN A 1 97 ? 19.629 -33.487 -48.732 1.00 61.53 97 ASN A C 1
ATOM 782 O O . ASN A 1 97 ? 19.058 -34.549 -48.463 1.00 61.53 97 ASN A O 1
ATOM 786 N N . PRO A 1 98 ? 20.511 -33.423 -49.747 1.00 62.00 98 PRO A N 1
ATOM 787 C CA . PRO A 1 98 ? 20.762 -34.557 -50.637 1.00 62.00 98 PRO A CA 1
ATOM 788 C C . PRO A 1 98 ? 21.415 -35.746 -49.908 1.00 62.00 98 PRO A C 1
ATOM 790 O O . PRO A 1 98 ? 21.417 -36.867 -50.422 1.00 62.00 98 PRO A O 1
ATOM 793 N N . ASN A 1 99 ? 21.933 -35.534 -48.692 1.00 58.25 99 ASN A N 1
ATOM 794 C CA . ASN A 1 99 ? 22.479 -36.581 -47.832 1.00 58.25 99 ASN A CA 1
ATOM 795 C C . ASN A 1 99 ? 21.453 -37.237 -46.891 1.00 58.25 99 ASN A C 1
ATOM 797 O O . ASN A 1 99 ? 21.791 -38.253 -46.291 1.00 58.25 99 ASN A O 1
ATOM 801 N N . THR A 1 100 ? 20.209 -36.750 -46.796 1.00 60.34 100 THR A N 1
ATOM 802 C CA . THR A 1 100 ? 19.133 -37.401 -46.010 1.00 60.34 100 THR A CA 1
ATOM 803 C C . THR A 1 100 ? 18.137 -38.180 -46.870 1.00 60.34 100 THR A C 1
ATOM 805 O O . THR A 1 100 ? 17.157 -38.727 -46.363 1.00 60.34 100 THR A O 1
ATOM 808 N N . SER A 1 101 ? 18.395 -38.285 -48.177 1.00 60.12 101 SER A N 1
ATOM 809 C CA . SER A 1 101 ? 17.619 -39.121 -49.092 1.00 60.12 101 SER A CA 1
ATOM 810 C C . SER A 1 101 ? 17.542 -40.566 -48.578 1.00 60.12 101 SER A C 1
ATOM 812 O O . SER A 1 101 ? 18.563 -41.244 -48.426 1.00 60.12 101 SER A O 1
ATOM 814 N N . ARG A 1 102 ? 16.312 -41.071 -48.374 1.00 60.78 102 ARG A N 1
ATOM 815 C CA . ARG A 1 102 ? 16.013 -42.482 -48.038 1.00 60.78 102 ARG A CA 1
ATOM 816 C C . ARG A 1 102 ? 16.753 -43.472 -48.951 1.00 60.78 102 ARG A C 1
ATOM 818 O O . ARG A 1 102 ? 17.095 -44.571 -48.523 1.00 60.78 102 ARG A O 1
ATOM 825 N N . ARG A 1 103 ? 17.062 -43.059 -50.186 1.00 59.62 103 ARG A N 1
ATOM 826 C CA . ARG A 1 103 ? 17.790 -43.847 -51.187 1.00 59.62 103 ARG A CA 1
ATOM 827 C C . ARG A 1 103 ? 19.254 -44.104 -50.794 1.00 59.62 103 ARG A C 1
ATOM 829 O O . ARG A 1 103 ? 19.750 -45.196 -51.048 1.00 59.62 103 ARG A O 1
ATOM 836 N N . LYS A 1 104 ? 19.933 -43.157 -50.123 1.00 60.50 104 LYS A N 1
ATOM 837 C CA . LYS A 1 104 ? 21.288 -43.374 -49.565 1.00 60.50 104 LYS A CA 1
ATOM 838 C C . LYS A 1 104 ? 21.259 -44.246 -48.305 1.00 60.50 104 LYS A C 1
ATOM 840 O O . LYS A 1 104 ? 22.154 -45.066 -48.123 1.00 60.50 104 LYS A O 1
ATOM 845 N N . ALA A 1 105 ? 20.219 -44.125 -47.477 1.00 61.19 105 ALA A N 1
ATOM 846 C CA . ALA A 1 105 ? 20.058 -44.951 -46.277 1.00 61.19 105 ALA A CA 1
ATOM 847 C C . ALA A 1 105 ? 19.834 -46.441 -46.607 1.00 61.19 105 ALA A C 1
ATOM 849 O O . ALA A 1 105 ? 20.371 -47.307 -45.922 1.00 61.19 105 ALA A O 1
ATOM 850 N N . ALA A 1 106 ? 19.110 -46.745 -47.690 1.00 61.56 106 ALA A N 1
ATOM 851 C CA . ALA A 1 106 ? 18.876 -48.118 -48.143 1.00 61.56 106 ALA A CA 1
ATOM 852 C C . ALA A 1 106 ? 20.154 -48.829 -48.631 1.00 61.56 106 ALA A C 1
ATOM 854 O O . ALA A 1 106 ? 20.285 -50.037 -48.460 1.00 61.56 106 ALA A O 1
ATOM 855 N N . ARG A 1 107 ? 21.123 -48.088 -49.191 1.00 62.53 107 ARG A N 1
ATOM 856 C CA . ARG A 1 107 ? 22.383 -48.654 -49.705 1.00 62.53 107 ARG A CA 1
ATOM 857 C C . ARG A 1 107 ? 23.386 -49.022 -48.606 1.00 62.53 107 ARG A C 1
ATOM 859 O O . ARG A 1 107 ? 24.291 -49.789 -48.874 1.00 62.53 107 ARG A O 1
ATOM 866 N N . ARG A 1 108 ? 23.235 -48.483 -47.390 1.00 61.16 108 ARG A N 1
ATOM 867 C CA . ARG A 1 108 ? 24.048 -48.859 -46.215 1.00 61.16 108 ARG A CA 1
ATOM 868 C C . ARG A 1 108 ? 23.535 -50.107 -45.486 1.00 61.16 108 ARG A C 1
ATOM 870 O O . ARG A 1 108 ? 24.179 -50.544 -44.543 1.00 61.16 108 ARG A O 1
ATOM 877 N N . ARG A 1 109 ? 22.356 -50.620 -45.855 1.00 62.50 109 ARG A N 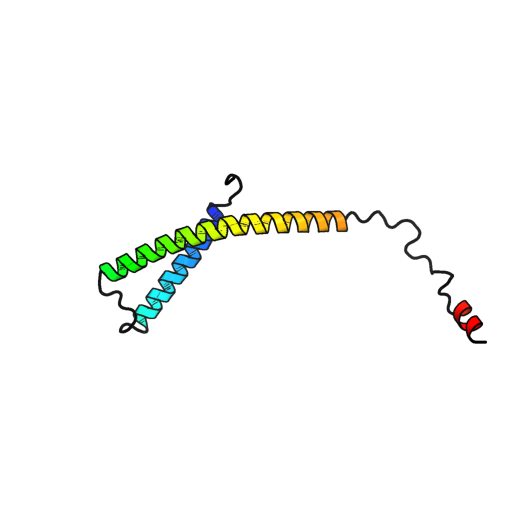1
ATOM 878 C CA . ARG A 1 109 ? 21.720 -51.792 -45.224 1.00 62.50 109 ARG A CA 1
ATOM 879 C C . ARG A 1 109 ? 21.773 -53.062 -46.084 1.00 62.50 109 ARG A C 1
ATOM 881 O O . ARG A 1 109 ? 21.231 -54.075 -45.662 1.00 62.50 109 ARG A O 1
ATOM 888 N N . ARG A 1 110 ? 22.361 -52.991 -47.279 1.00 56.12 110 ARG A N 1
ATOM 889 C CA . ARG A 1 110 ? 22.776 -54.156 -48.068 1.00 56.12 110 ARG A CA 1
ATOM 890 C C . ARG A 1 110 ? 24.283 -54.271 -47.961 1.00 56.12 110 ARG A C 1
ATOM 892 O O . ARG A 1 110 ? 24.752 -55.419 -47.924 1.00 56.12 110 ARG A O 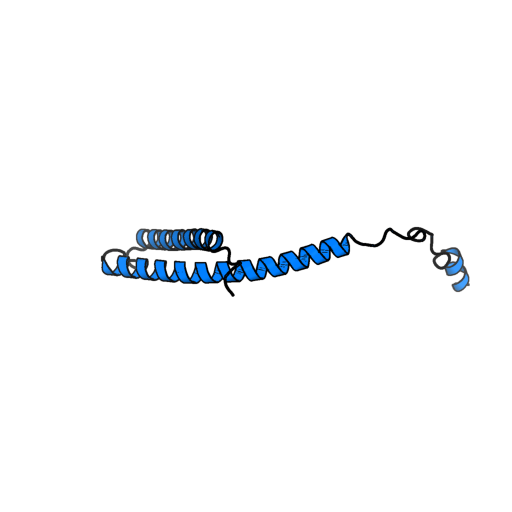1
#

pLDDT: mean 78.19, std 14.94, range [46.56, 96.06]

Secondary structure (DSSP, 8-state):
--TT--HHHHHHHHHHHHHHHHHHHHHHHHH-TTTS---SHHHHHHHHHHHHHHHHHHHHHHHHHHHHHHHHHHHHHHHHHHHH------TTTT---TTS-HHHHHHT--